Protein AF-A0A7S2AJ75-F1 (afdb_monomer)

Structure (mmCIF, N/CA/C/O backbone):
data_AF-A0A7S2AJ75-F1
#
_entry.id   AF-A0A7S2AJ75-F1
#
loop_
_atom_site.group_PDB
_atom_site.id
_atom_site.type_symbol
_atom_site.label_atom_id
_atom_site.label_alt_id
_atom_site.label_comp_id
_atom_site.label_asym_id
_atom_site.label_entity_id
_atom_site.label_seq_id
_atom_site.pdbx_PDB_ins_code
_atom_site.Cartn_x
_atom_site.Cartn_y
_atom_site.Cartn_z
_atom_site.occupancy
_atom_site.B_iso_or_equiv
_atom_site.auth_seq_id
_atom_site.auth_comp_id
_atom_site.auth_asym_id
_atom_site.auth_atom_id
_atom_site.pdbx_PDB_model_num
ATOM 1 N N . LEU A 1 1 ? 27.121 -13.398 -26.293 1.00 40.94 1 LEU A N 1
ATOM 2 C CA . LEU A 1 1 ? 26.708 -13.464 -24.875 1.00 40.94 1 LEU A CA 1
ATOM 3 C C . LEU A 1 1 ? 25.227 -13.805 -24.825 1.00 40.94 1 LEU A C 1
ATOM 5 O O . LEU A 1 1 ? 24.446 -13.136 -25.489 1.00 40.94 1 LEU A O 1
ATOM 9 N N . ARG A 1 2 ? 24.881 -14.905 -24.151 1.00 42.12 2 ARG A N 1
ATOM 10 C CA . ARG A 1 2 ? 23.538 -15.495 -24.105 1.00 42.12 2 ARG A CA 1
ATOM 11 C C . ARG A 1 2 ? 22.628 -14.723 -23.142 1.00 42.12 2 ARG A C 1
ATOM 13 O O . ARG A 1 2 ? 23.037 -14.392 -22.036 1.00 42.12 2 ARG A O 1
ATOM 20 N N . TYR A 1 3 ? 21.404 -14.477 -23.594 1.00 44.66 3 TYR A N 1
ATOM 21 C CA . TYR A 1 3 ? 20.285 -13.910 -22.850 1.00 44.66 3 TYR A CA 1
ATOM 22 C C . TYR A 1 3 ? 19.919 -14.819 -21.672 1.00 44.66 3 TYR A C 1
ATOM 24 O O . TYR A 1 3 ? 19.511 -15.959 -21.876 1.00 44.66 3 TYR A O 1
ATOM 32 N N . GLY A 1 4 ? 20.091 -14.328 -20.447 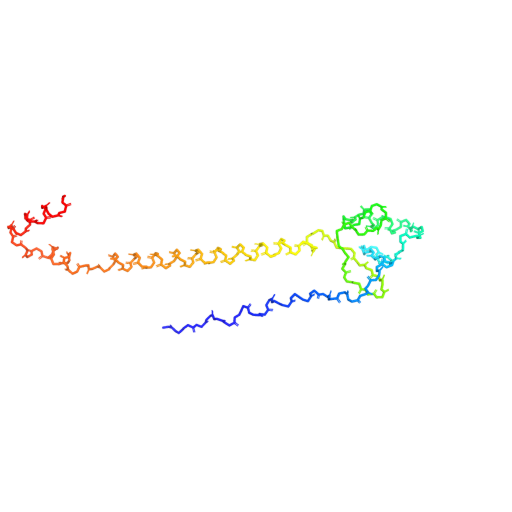1.00 47.88 4 GLY A N 1
ATOM 33 C CA . GLY A 1 4 ? 19.842 -15.097 -19.229 1.00 47.88 4 GLY A CA 1
ATOM 34 C C . GLY A 1 4 ? 19.273 -14.234 -18.115 1.00 47.88 4 GLY A C 1
ATOM 35 O O . GLY A 1 4 ? 19.870 -14.181 -17.055 1.00 47.88 4 GLY A O 1
ATOM 36 N N . LEU A 1 5 ? 18.166 -13.522 -18.355 1.00 50.09 5 LEU A N 1
ATOM 37 C CA . LEU A 1 5 ? 17.470 -12.726 -17.330 1.00 50.09 5 LEU A CA 1
ATOM 38 C C . LEU A 1 5 ? 15.960 -12.597 -17.632 1.00 50.09 5 LEU A C 1
ATOM 40 O O . LEU A 1 5 ? 15.444 -11.494 -17.748 1.00 50.09 5 LEU A O 1
ATOM 44 N N . VAL A 1 6 ? 15.234 -13.710 -17.804 1.00 54.03 6 VAL A N 1
ATOM 45 C CA . VAL A 1 6 ? 13.757 -13.672 -17.995 1.00 54.03 6 VAL A CA 1
ATOM 46 C C . VAL A 1 6 ? 12.996 -14.456 -16.907 1.00 54.03 6 VAL A C 1
ATOM 48 O O . VAL A 1 6 ? 11.775 -14.510 -16.899 1.00 54.03 6 VAL A O 1
ATOM 51 N N . GLY A 1 7 ? 13.689 -15.036 -15.924 1.00 47.62 7 GLY A N 1
ATOM 52 C CA . GLY A 1 7 ? 13.103 -16.047 -15.033 1.00 47.62 7 GLY A CA 1
ATOM 53 C C . GLY A 1 7 ? 12.733 -15.623 -13.608 1.00 47.62 7 GLY A C 1
ATOM 54 O O . GLY A 1 7 ? 12.621 -16.511 -12.775 1.00 47.62 7 GLY A O 1
ATOM 55 N N . CYS A 1 8 ? 12.600 -14.332 -13.275 1.00 51.03 8 CYS A N 1
ATOM 56 C CA . CYS A 1 8 ? 12.459 -13.915 -11.864 1.00 51.03 8 CYS A CA 1
ATOM 57 C C . CYS A 1 8 ? 11.373 -12.854 -11.594 1.00 51.03 8 CYS A C 1
ATOM 59 O O . CYS A 1 8 ? 11.532 -12.026 -10.707 1.00 51.03 8 CYS A O 1
ATOM 61 N N . TRP A 1 9 ? 10.285 -12.835 -12.371 1.00 54.19 9 TRP A N 1
ATOM 62 C CA . TRP A 1 9 ? 9.197 -11.851 -12.189 1.00 54.19 9 TRP A CA 1
ATOM 63 C C . TRP A 1 9 ? 7.836 -12.454 -11.810 1.00 54.19 9 TRP A C 1
ATOM 65 O O . TRP A 1 9 ? 6.927 -11.719 -11.443 1.00 54.19 9 TRP A O 1
ATOM 75 N N . LEU A 1 10 ? 7.682 -13.781 -11.830 1.00 53.16 10 LEU A N 1
ATOM 76 C CA . LEU A 1 10 ? 6.380 -14.432 -11.606 1.00 53.16 10 LEU A CA 1
ATOM 77 C C . LEU A 1 10 ? 6.100 -14.847 -10.152 1.00 53.16 10 LEU A C 1
ATOM 79 O O . LEU A 1 10 ? 4.999 -15.301 -9.859 1.00 53.16 10 LEU A O 1
ATOM 83 N N . SER A 1 11 ? 7.040 -14.649 -9.224 1.00 51.91 11 SER A N 1
ATOM 84 C CA . SER A 1 11 ? 6.883 -15.103 -7.830 1.00 51.91 11 SER A CA 1
ATOM 85 C C . SER A 1 11 ? 6.338 -14.042 -6.860 1.00 51.91 11 SER A C 1
ATOM 87 O O . SER A 1 11 ? 6.095 -14.366 -5.704 1.00 51.91 11 SER A O 1
ATOM 89 N N . LEU A 1 12 ? 6.120 -12.793 -7.294 1.00 53.72 12 LEU A N 1
ATOM 90 C CA . LEU A 1 12 ? 5.649 -11.696 -6.422 1.00 53.72 12 LEU A CA 1
ATOM 91 C C . LEU A 1 12 ? 4.130 -11.445 -6.469 1.00 53.72 12 LEU A C 1
ATOM 93 O O . LEU A 1 12 ? 3.637 -10.542 -5.803 1.00 53.72 12 LEU A O 1
ATOM 97 N N . LEU A 1 13 ? 3.369 -12.251 -7.214 1.00 49.81 13 LEU A N 1
ATOM 98 C CA . LEU A 1 13 ? 1.925 -12.062 -7.421 1.00 49.81 13 LEU A CA 1
ATOM 99 C C . LEU A 1 13 ? 1.043 -13.020 -6.602 1.00 49.81 13 LEU A C 1
ATOM 101 O O . LEU A 1 13 ? -0.094 -13.292 -6.972 1.00 49.81 13 LEU A O 1
ATOM 105 N N . GLN A 1 14 ? 1.523 -13.510 -5.456 1.00 47.16 14 GLN A N 1
ATOM 106 C CA . GLN A 1 14 ? 0.646 -14.131 -4.455 1.00 47.16 14 GLN A CA 1
ATOM 107 C C . GLN A 1 14 ? 0.051 -13.058 -3.533 1.00 47.16 14 GLN A C 1
ATOM 109 O O . GLN A 1 14 ? 0.272 -13.058 -2.325 1.00 47.16 14 GLN A O 1
ATOM 114 N N . ILE A 1 15 ? -0.739 -12.146 -4.105 1.00 49.72 15 ILE A N 1
ATOM 115 C CA . ILE A 1 15 ? -1.687 -11.345 -3.325 1.00 49.72 15 ILE A CA 1
ATOM 116 C C . ILE A 1 15 ? -2.857 -12.282 -3.021 1.00 49.72 15 ILE A C 1
ATOM 118 O O . ILE A 1 15 ? -3.847 -12.330 -3.748 1.00 49.72 15 ILE A O 1
ATOM 122 N N . ARG A 1 16 ? -2.727 -13.098 -1.970 1.00 44.66 16 ARG A N 1
ATOM 123 C CA . ARG A 1 16 ? -3.894 -13.736 -1.359 1.00 44.66 16 ARG A CA 1
ATOM 124 C C . ARG A 1 16 ? -4.685 -12.637 -0.656 1.00 44.66 16 ARG A C 1
ATOM 126 O O . ARG A 1 16 ? -4.530 -12.425 0.540 1.00 44.66 16 ARG A O 1
ATOM 133 N N . GLY A 1 17 ? -5.532 -11.944 -1.412 1.00 44.78 17 GLY A N 1
ATOM 134 C CA . GLY A 1 17 ? -6.741 -11.380 -0.834 1.00 44.78 17 GLY A CA 1
ATOM 135 C C . GLY A 1 17 ? -7.520 -12.560 -0.276 1.00 44.78 17 GLY A C 1
ATOM 136 O O . GLY A 1 17 ? -7.965 -13.417 -1.039 1.00 44.78 17 GLY A O 1
ATOM 137 N N . ALA A 1 18 ? -7.571 -12.681 1.049 1.00 43.22 18 ALA A N 1
ATOM 138 C CA . ALA A 1 18 ? -8.447 -13.641 1.689 1.00 43.22 18 ALA A CA 1
ATOM 139 C C . ALA A 1 18 ? -9.868 -13.310 1.223 1.00 43.22 18 ALA A C 1
ATOM 141 O O . ALA A 1 18 ? -10.405 -12.258 1.563 1.00 43.22 18 ALA A O 1
ATOM 142 N N . ALA A 1 19 ? -10.425 -14.171 0.372 1.00 42.66 19 ALA A N 1
ATOM 143 C CA . ALA A 1 19 ? -11.826 -14.123 0.009 1.00 42.66 19 ALA A CA 1
ATOM 144 C C . ALA A 1 19 ? -12.620 -14.307 1.307 1.00 42.66 19 ALA A C 1
ATOM 146 O O . ALA A 1 19 ? -12.637 -15.392 1.887 1.00 42.66 19 ALA A O 1
ATOM 147 N N . SER A 1 20 ? -13.184 -13.212 1.812 1.00 46.47 20 SER A N 1
ATOM 148 C CA . SER A 1 20 ? -14.074 -13.188 2.964 1.00 46.47 20 SER A CA 1
ATOM 149 C C . SER A 1 20 ? -15.436 -13.737 2.541 1.00 46.47 20 SER A C 1
ATOM 151 O O . SER A 1 20 ? -16.367 -12.979 2.271 1.00 46.47 20 SER A O 1
ATOM 153 N N . GLU A 1 21 ? -15.559 -15.053 2.432 1.00 50.09 21 GLU A N 1
ATOM 154 C CA . GLU A 1 21 ? -16.881 -15.673 2.432 1.00 50.09 21 GLU A CA 1
ATOM 155 C C . GLU A 1 21 ? -17.393 -15.647 3.886 1.00 50.09 21 GLU A C 1
ATOM 157 O O . GLU A 1 21 ? -16.911 -16.376 4.749 1.00 50.09 21 GLU A O 1
ATOM 162 N N . ASP A 1 22 ? -18.302 -14.701 4.151 1.00 59.84 22 ASP A N 1
ATOM 163 C CA . ASP A 1 22 ? -19.114 -14.521 5.366 1.00 59.84 22 ASP A CA 1
ATOM 164 C C . ASP A 1 22 ? -18.392 -14.295 6.705 1.00 59.84 22 ASP A C 1
ATOM 166 O O . ASP A 1 22 ? -18.652 -14.968 7.703 1.00 59.84 22 ASP A O 1
ATOM 170 N N . CYS A 1 23 ? -17.560 -13.254 6.791 1.00 71.81 23 CYS A N 1
ATOM 171 C CA . CYS A 1 23 ? -17.173 -12.716 8.096 1.00 71.81 23 CYS A CA 1
ATOM 172 C C . CYS A 1 23 ? -18.063 -11.542 8.509 1.00 71.81 23 CYS A C 1
ATOM 174 O O . CYS A 1 23 ? -18.062 -10.500 7.865 1.00 71.81 23 CYS A O 1
ATOM 176 N N . GLN A 1 24 ? -18.810 -11.700 9.607 1.00 81.69 24 GLN A N 1
ATOM 177 C CA . GLN A 1 24 ? -19.774 -10.696 10.082 1.00 81.69 24 GLN A CA 1
ATOM 178 C C . GLN A 1 24 ? -19.166 -9.632 11.019 1.00 81.69 24 GLN A C 1
ATOM 180 O O . GLN A 1 24 ? -19.925 -8.876 11.620 1.00 81.69 24 GLN A O 1
ATOM 185 N N . CYS A 1 25 ? -17.833 -9.607 11.186 1.00 84.56 25 CYS A N 1
ATOM 186 C CA . CYS A 1 25 ? -17.069 -8.679 12.042 1.00 84.56 25 CYS A CA 1
ATOM 187 C C . CYS A 1 25 ? -17.804 -8.238 13.319 1.00 84.56 25 CYS A C 1
ATOM 189 O O . CYS A 1 25 ? -17.962 -7.056 13.616 1.00 84.56 25 CYS A O 1
ATOM 191 N N . LEU A 1 26 ? -18.290 -9.222 14.082 1.00 89.44 26 LEU A N 1
ATOM 192 C CA . LEU A 1 26 ? -19.076 -8.973 15.290 1.00 89.44 26 LEU A CA 1
ATOM 193 C C . LEU A 1 26 ? -18.203 -8.421 16.421 1.00 89.44 26 LEU A C 1
ATOM 195 O O . LEU A 1 26 ? -18.683 -7.656 17.258 1.00 89.44 26 LEU A O 1
ATOM 199 N N . SER A 1 27 ? -16.928 -8.800 16.444 1.00 91.44 27 SER A N 1
ATOM 200 C CA . SER A 1 27 ? -15.954 -8.356 17.434 1.00 91.44 27 SER A CA 1
ATOM 201 C C . SER A 1 27 ? -14.718 -7.775 16.757 1.00 91.44 27 SER A C 1
ATOM 203 O O . SER A 1 27 ? -14.333 -8.189 15.667 1.00 91.44 27 SER A O 1
ATOM 205 N N . PHE A 1 28 ? -14.069 -6.839 17.438 1.00 92.56 28 PHE A N 1
ATOM 206 C CA . PHE A 1 28 ? -12.865 -6.160 16.977 1.00 92.56 28 PHE A CA 1
ATOM 207 C C . PHE A 1 28 ? -11.710 -6.467 17.922 1.00 92.56 28 PHE A C 1
ATOM 209 O O . PHE A 1 28 ? -11.906 -6.611 19.132 1.00 92.56 28 PHE A O 1
ATOM 216 N N . ARG A 1 29 ? -10.507 -6.591 17.366 1.00 93.00 29 ARG A N 1
ATOM 217 C CA . ARG A 1 29 ? -9.281 -6.916 18.100 1.00 93.00 29 ARG A CA 1
ATOM 218 C C . ARG A 1 29 ? -8.289 -5.772 17.992 1.00 93.00 29 ARG A C 1
ATOM 220 O O . ARG A 1 29 ? -7.741 -5.560 16.921 1.00 93.00 29 ARG A O 1
ATOM 227 N N . CYS A 1 30 ? -7.996 -5.108 19.107 1.00 92.19 30 CYS A N 1
ATOM 228 C CA . CYS A 1 30 ? -6.922 -4.120 19.190 1.00 92.19 30 CYS A CA 1
ATOM 229 C C . CYS A 1 30 ? -5.681 -4.745 19.839 1.00 92.19 30 CYS A C 1
ATOM 231 O O . CYS A 1 30 ? -5.752 -5.264 20.956 1.00 92.19 30 CYS A O 1
ATOM 233 N N . ARG A 1 31 ? -4.540 -4.697 19.143 1.00 92.25 31 ARG A N 1
ATOM 234 C CA . ARG A 1 31 ? -3.236 -5.116 19.674 1.00 92.25 31 ARG A CA 1
ATOM 235 C C . ARG A 1 31 ? -2.419 -3.906 20.098 1.00 92.25 31 ARG A C 1
ATOM 237 O O . ARG A 1 31 ? -2.202 -2.986 19.314 1.00 92.25 31 ARG A O 1
ATOM 244 N N . SER A 1 32 ? -1.941 -3.952 21.333 1.00 91.50 32 SER A N 1
ATOM 245 C CA . SER A 1 32 ? -0.994 -3.004 21.907 1.00 91.50 32 SER A CA 1
ATOM 246 C C . SER A 1 32 ? 0.211 -3.763 22.466 1.00 91.50 32 SER A C 1
ATOM 248 O O . SER A 1 32 ? 0.206 -4.988 22.573 1.00 91.50 32 SER A O 1
ATOM 250 N N . TRP A 1 33 ? 1.242 -3.028 22.869 1.00 91.25 33 TRP A N 1
ATOM 251 C CA . TRP A 1 33 ? 2.368 -3.572 23.628 1.00 91.25 33 TRP A CA 1
ATOM 252 C C . TRP A 1 33 ? 1.935 -4.139 24.993 1.00 91.25 33 TRP A C 1
ATOM 254 O O . TRP A 1 33 ? 2.587 -5.037 25.514 1.00 91.25 33 TRP A O 1
ATOM 264 N N . GLU A 1 34 ? 0.821 -3.649 25.546 1.00 89.44 34 GLU A N 1
ATOM 265 C CA . GLU A 1 34 ? 0.234 -4.125 26.809 1.00 89.44 34 GLU A CA 1
ATOM 266 C C . GLU A 1 34 ? -0.517 -5.458 26.668 1.00 89.44 34 GLU A C 1
ATOM 268 O O . GLU A 1 34 ? -0.749 -6.139 27.666 1.00 89.44 34 GLU A O 1
ATOM 273 N N . GLY A 1 35 ? -0.908 -5.840 25.448 1.00 91.81 35 GLY A N 1
ATOM 274 C CA . GLY A 1 35 ? -1.668 -7.059 25.205 1.00 91.81 35 GLY A CA 1
ATOM 275 C C . GLY A 1 35 ? -2.641 -6.969 24.033 1.00 91.81 35 GLY A C 1
ATOM 276 O O . GLY A 1 35 ? -2.660 -6.010 23.258 1.00 91.81 35 GLY A O 1
ATOM 277 N N . GLU A 1 36 ? -3.457 -8.013 23.909 1.00 92.50 36 GLU A N 1
ATOM 278 C CA . GLU A 1 36 ? -4.497 -8.136 22.894 1.00 92.50 36 GLU A CA 1
ATOM 279 C C . GLU A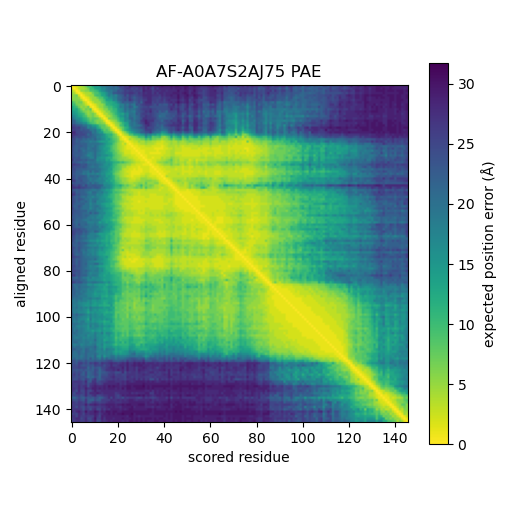 1 36 ? -5.878 -8.003 23.542 1.00 92.50 36 GLU A C 1
ATOM 281 O O . GLU A 1 36 ? -6.215 -8.739 24.471 1.00 92.50 36 GLU A O 1
ATOM 286 N N . PHE A 1 37 ? -6.683 -7.070 23.036 1.00 92.62 37 PHE A N 1
ATOM 287 C CA . PHE A 1 37 ? -8.007 -6.768 23.566 1.00 92.62 37 PHE A CA 1
ATOM 288 C C . PHE A 1 37 ? -9.063 -7.040 22.499 1.00 92.62 37 PHE A C 1
ATOM 290 O O . PHE A 1 37 ? -9.094 -6.370 21.467 1.00 92.62 37 PHE A O 1
ATOM 297 N N . VAL A 1 38 ? -9.939 -8.012 22.758 1.00 93.56 38 VAL A N 1
ATOM 298 C CA . VAL A 1 38 ? -11.091 -8.317 21.900 1.00 93.56 38 VAL A CA 1
ATOM 299 C C . VAL A 1 38 ? -12.345 -7.742 22.539 1.00 93.56 38 VAL A C 1
ATOM 301 O O . VAL A 1 38 ? -12.624 -8.002 23.709 1.00 93.56 38 VAL A O 1
ATOM 304 N N . TYR A 1 39 ? -13.095 -6.948 21.783 1.00 92.00 39 TYR A N 1
ATOM 305 C CA . TYR A 1 39 ? -14.297 -6.282 22.272 1.00 92.00 39 TYR A CA 1
ATOM 306 C C . TYR A 1 39 ? -15.390 -6.230 21.203 1.00 92.00 39 TYR A C 1
ATOM 308 O O . TYR A 1 39 ? -15.158 -6.443 20.015 1.00 92.00 39 TYR A O 1
ATOM 316 N N . THR A 1 40 ? -16.609 -5.934 21.643 1.00 91.88 40 THR A N 1
ATOM 317 C CA . THR A 1 40 ? -17.788 -5.768 20.783 1.00 91.88 40 THR A CA 1
ATOM 318 C C . THR A 1 40 ? -18.226 -4.307 20.846 1.00 91.88 40 THR A C 1
ATOM 320 O O . THR A 1 40 ? -18.241 -3.737 21.934 1.00 91.88 40 THR A O 1
ATOM 323 N N . THR A 1 41 ? -18.675 -3.701 19.745 1.00 85.69 41 THR A N 1
ATOM 324 C CA . THR A 1 41 ? -19.157 -2.296 19.730 1.00 85.69 41 THR A CA 1
ATOM 325 C C . THR A 1 41 ? -20.384 -2.047 20.611 1.00 85.69 41 THR A C 1
ATOM 327 O O . THR A 1 41 ? -20.664 -0.914 20.991 1.00 85.69 41 THR A O 1
ATOM 330 N N . ARG A 1 42 ? -21.128 -3.106 20.957 1.00 85.94 42 ARG A N 1
ATOM 331 C CA . ARG A 1 42 ? -22.290 -3.045 21.861 1.00 85.94 42 ARG A CA 1
ATOM 332 C C . ARG A 1 42 ? -21.923 -3.123 23.344 1.00 85.94 42 ARG A C 1
ATOM 334 O O . ARG A 1 42 ? -22.770 -2.841 24.185 1.00 85.94 42 ARG A O 1
ATOM 341 N N . GLN A 1 43 ? -20.712 -3.566 23.669 1.00 84.06 43 GLN A N 1
ATOM 342 C CA . GLN A 1 43 ? -20.265 -3.743 25.047 1.00 84.06 43 GLN A CA 1
ATOM 343 C C . GLN A 1 43 ? -19.504 -2.505 25.515 1.00 84.06 43 GLN A C 1
ATOM 345 O O . GLN A 1 43 ? -18.847 -1.822 24.732 1.00 84.06 43 GLN A O 1
ATOM 350 N N . MET A 1 44 ? -19.592 -2.213 26.812 1.00 76.44 44 MET A N 1
ATOM 351 C CA . MET A 1 44 ? -18.833 -1.120 27.407 1.00 76.44 44 MET A CA 1
ATOM 352 C C . MET A 1 44 ? -17.341 -1.475 27.364 1.00 76.44 44 MET A C 1
ATOM 354 O O . MET A 1 44 ? -16.933 -2.503 27.906 1.00 76.44 44 MET A O 1
ATOM 358 N N . LEU A 1 45 ? -16.537 -0.655 26.683 1.00 86.00 45 LEU A N 1
ATOM 359 C CA . LEU A 1 45 ? -15.111 -0.923 26.517 1.00 86.00 45 LEU A CA 1
ATOM 360 C C . LEU A 1 45 ? -14.363 -0.750 27.842 1.00 86.00 45 LEU A C 1
ATOM 362 O O . LEU A 1 45 ? -14.590 0.225 28.562 1.00 86.00 45 LEU A O 1
ATOM 366 N N . SER A 1 46 ? -13.432 -1.662 28.129 1.00 89.81 46 SER A N 1
ATOM 367 C CA . SER A 1 46 ? -12.496 -1.502 29.242 1.00 89.81 46 SER A CA 1
ATOM 368 C C . SER A 1 46 ? -11.594 -0.285 29.015 1.00 89.81 46 SER A C 1
ATOM 370 O O . SER A 1 46 ? -11.324 0.106 27.877 1.00 89.81 46 SER A O 1
ATOM 372 N N . THR A 1 47 ? -11.090 0.313 30.094 1.00 91.00 47 THR A N 1
ATOM 373 C CA . THR A 1 47 ? -10.201 1.486 30.014 1.00 91.00 47 THR A CA 1
ATOM 374 C C . THR A 1 47 ? -8.930 1.200 29.209 1.00 91.00 47 THR A C 1
ATOM 376 O O . THR A 1 47 ? -8.469 2.059 28.463 1.00 91.00 47 THR A O 1
ATOM 379 N N . GLN A 1 48 ? -8.411 -0.027 29.289 1.00 91.12 48 GLN A N 1
ATOM 380 C CA . GLN A 1 48 ? -7.258 -0.480 28.504 1.00 91.12 48 GLN A CA 1
ATOM 381 C C . GLN A 1 48 ? -7.587 -0.606 27.010 1.00 91.12 48 GLN A C 1
ATOM 383 O O . GLN A 1 48 ? -6.819 -0.148 26.166 1.00 91.12 48 GLN A O 1
ATOM 388 N N . ALA A 1 49 ? -8.760 -1.148 26.661 1.00 89.94 49 ALA A N 1
ATOM 389 C CA . ALA A 1 49 ? -9.194 -1.224 25.266 1.00 89.94 49 ALA A CA 1
ATOM 390 C C . ALA A 1 49 ? -9.415 0.176 24.669 1.00 89.94 49 ALA A C 1
ATOM 392 O O . ALA A 1 49 ? -8.999 0.435 23.542 1.00 89.94 49 ALA A O 1
ATOM 393 N N . GLN A 1 50 ? -9.992 1.103 25.443 1.00 92.38 50 GLN A N 1
ATOM 394 C CA . GLN A 1 50 ? -10.130 2.505 25.033 1.00 92.38 50 GLN A CA 1
ATOM 395 C C . GLN A 1 50 ? -8.767 3.160 24.793 1.00 92.38 50 GLN A C 1
ATOM 397 O O . GLN A 1 50 ? -8.590 3.827 23.778 1.00 92.38 50 GLN A O 1
ATOM 402 N N . ALA A 1 51 ? -7.789 2.938 25.677 1.00 92.81 51 ALA A N 1
ATOM 403 C CA . ALA A 1 51 ? -6.433 3.447 25.488 1.00 92.81 51 ALA A CA 1
ATOM 404 C C . ALA A 1 51 ? -5.778 2.879 24.215 1.00 92.81 51 ALA A C 1
ATOM 406 O O . ALA A 1 51 ? -5.168 3.632 23.457 1.00 92.81 51 ALA A O 1
ATOM 407 N N . CYS A 1 52 ? -5.966 1.584 23.936 1.00 92.44 52 CYS A N 1
ATOM 408 C CA . CYS A 1 52 ? -5.479 0.943 22.710 1.00 92.44 52 CYS A CA 1
ATOM 409 C C . CYS A 1 52 ? -6.072 1.596 21.451 1.00 92.44 52 CYS A C 1
ATOM 411 O O . CYS A 1 52 ? -5.334 1.971 20.542 1.00 92.44 52 CYS A O 1
ATOM 413 N N . ILE A 1 53 ? -7.393 1.793 21.430 1.00 92.56 53 ILE A N 1
ATOM 414 C CA . ILE A 1 53 ? -8.123 2.423 20.319 1.00 92.56 53 ILE A CA 1
ATOM 415 C C . ILE A 1 53 ? -7.669 3.866 20.111 1.00 92.56 53 ILE A C 1
ATOM 417 O O . ILE A 1 53 ? -7.382 4.266 18.990 1.00 92.56 53 ILE A O 1
ATOM 421 N N . MET A 1 54 ? -7.560 4.646 21.186 1.00 91.69 54 MET A N 1
ATOM 422 C CA . MET A 1 54 ? -7.165 6.055 21.106 1.00 91.69 54 MET A CA 1
ATOM 423 C C . MET A 1 54 ? -5.7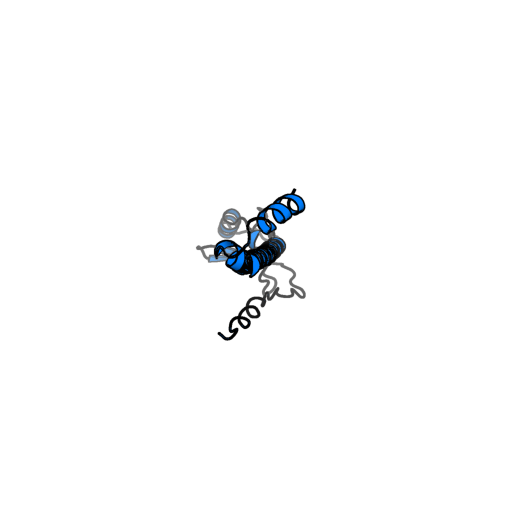15 6.238 20.646 1.00 91.69 54 MET A C 1
ATOM 425 O O . MET A 1 54 ? -5.386 7.267 20.058 1.00 91.69 54 MET A O 1
ATOM 429 N N . ASN A 1 55 ? -4.852 5.252 20.897 1.00 94.00 55 ASN A N 1
ATOM 430 C CA . ASN A 1 55 ? -3.460 5.276 20.458 1.00 94.00 55 ASN A CA 1
ATOM 431 C C . ASN A 1 55 ? -3.272 4.800 19.005 1.00 94.00 55 ASN A C 1
ATOM 433 O O . ASN A 1 55 ? -2.183 4.947 18.452 1.00 94.00 55 ASN A O 1
ATOM 437 N N . ASN A 1 56 ? -4.298 4.219 18.376 1.00 90.50 56 ASN A N 1
ATOM 438 C CA . ASN A 1 56 ? -4.179 3.604 17.059 1.00 90.50 56 ASN A CA 1
ATOM 439 C C . ASN A 1 56 ? -5.126 4.255 16.038 1.00 90.50 56 ASN A C 1
ATOM 441 O O . ASN A 1 56 ? -6.340 4.295 16.209 1.00 90.50 56 ASN A O 1
ATOM 445 N N . THR A 1 57 ? -4.573 4.755 14.933 1.00 91.19 57 THR A N 1
ATOM 446 C CA . THR A 1 57 ? -5.320 5.538 13.932 1.00 91.19 57 THR A CA 1
ATOM 447 C C . THR A 1 57 ? -6.237 4.699 13.038 1.00 91.19 57 THR A C 1
ATOM 449 O O . THR A 1 57 ? -7.062 5.270 12.317 1.00 91.19 57 THR A O 1
ATOM 452 N N . ALA A 1 58 ? -6.120 3.368 13.095 1.00 90.88 58 ALA A N 1
ATOM 453 C CA . ALA A 1 58 ? -6.978 2.423 12.379 1.00 90.88 58 ALA A CA 1
ATOM 454 C C . ALA A 1 58 ? -8.428 2.386 12.898 1.00 90.88 58 ALA A C 1
ATOM 456 O O . ALA A 1 58 ? -9.324 1.955 12.170 1.00 90.88 58 ALA A O 1
ATOM 457 N N . TYR A 1 59 ? -8.676 2.838 14.131 1.00 91.38 59 TYR A N 1
ATOM 458 C CA . TYR A 1 59 ? -9.978 2.748 14.796 1.00 91.38 59 TYR A CA 1
ATOM 459 C C . TYR A 1 59 ? -10.658 4.118 14.883 1.00 91.38 59 TYR A C 1
ATOM 461 O O . TYR A 1 59 ? -9.997 5.160 14.924 1.00 91.38 59 TYR A O 1
ATOM 469 N N . THR A 1 60 ? -11.990 4.146 14.931 1.00 90.69 60 THR A N 1
ATOM 470 C CA . THR A 1 60 ? -12.717 5.366 15.311 1.00 90.69 60 THR A CA 1
ATOM 471 C C . THR A 1 60 ? -12.863 5.467 16.835 1.00 90.69 60 THR A C 1
ATOM 473 O O . THR A 1 60 ? -12.647 4.502 17.566 1.00 90.69 60 THR A O 1
ATOM 476 N N . ALA A 1 61 ? -13.313 6.623 17.334 1.00 87.44 61 ALA A N 1
ATOM 477 C CA . ALA A 1 61 ? -13.628 6.810 18.752 1.00 87.44 61 ALA A CA 1
ATOM 478 C C . ALA A 1 61 ? -14.730 5.864 19.284 1.00 87.44 61 ALA A C 1
ATOM 480 O O . ALA A 1 61 ? -14.858 5.702 20.495 1.00 87.44 61 ALA A O 1
ATOM 481 N N . ARG A 1 62 ? -15.532 5.239 18.406 1.00 86.31 62 ARG A N 1
ATOM 482 C CA . ARG A 1 62 ? -16.527 4.216 18.779 1.00 86.31 62 ARG A CA 1
ATOM 483 C C . ARG A 1 62 ? -15.950 2.795 18.816 1.00 86.31 62 ARG A C 1
ATOM 485 O O . ARG A 1 62 ? -16.632 1.888 19.286 1.00 86.31 62 ARG A O 1
ATOM 492 N N . GLY A 1 63 ? -14.715 2.605 18.350 1.00 86.12 63 GLY A N 1
ATOM 493 C CA . GLY A 1 63 ? -14.024 1.316 18.325 1.00 86.12 63 GLY A CA 1
ATOM 494 C C . GLY A 1 63 ? -14.295 0.446 17.093 1.00 86.12 63 GLY A C 1
ATOM 495 O O . GLY A 1 63 ? -13.807 -0.679 17.060 1.00 86.12 63 GLY A O 1
ATOM 496 N N . ASP A 1 64 ? -15.039 0.936 16.101 1.00 89.06 64 ASP A N 1
ATOM 497 C CA . ASP A 1 64 ? -15.160 0.350 14.759 1.00 89.06 64 ASP A CA 1
ATOM 498 C C . ASP A 1 64 ? -13.947 0.697 13.873 1.00 89.06 64 ASP A C 1
ATOM 500 O O . ASP A 1 64 ? -13.183 1.626 14.165 1.00 89.06 64 ASP A O 1
ATOM 504 N N . CYS A 1 65 ? -13.752 -0.063 12.791 1.00 89.44 65 CYS A N 1
ATOM 505 C CA . CYS A 1 65 ? -12.659 0.176 11.851 1.00 89.44 65 CYS A CA 1
ATOM 506 C C . CYS A 1 65 ? -12.906 1.445 11.031 1.00 89.44 65 CYS A C 1
ATOM 508 O O . CYS A 1 65 ? -13.970 1.639 10.450 1.00 89.44 65 CYS A O 1
ATOM 510 N N . ARG A 1 66 ? -11.889 2.308 10.939 1.00 89.31 66 ARG A N 1
ATOM 511 C CA . ARG A 1 66 ? -11.967 3.559 10.175 1.00 89.31 66 ARG A CA 1
ATOM 512 C C . ARG A 1 66 ? -11.816 3.358 8.664 1.00 89.31 66 ARG A C 1
ATOM 514 O O . ARG A 1 66 ? -12.367 4.149 7.902 1.00 89.31 66 ARG A O 1
ATOM 521 N N . TYR A 1 67 ? -11.030 2.365 8.246 1.00 87.31 67 TYR A N 1
ATOM 522 C CA . TYR A 1 67 ? -10.668 2.144 6.841 1.00 87.31 67 TYR A CA 1
ATOM 523 C C . TYR A 1 67 ? -11.167 0.799 6.319 1.00 87.31 67 TYR A C 1
ATOM 525 O O . TY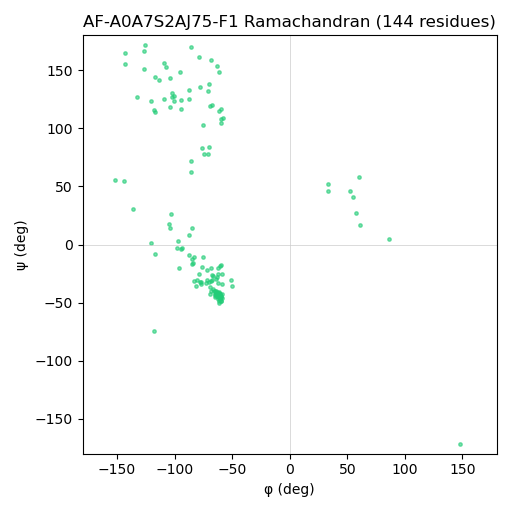R A 1 67 ? -12.127 0.766 5.556 1.00 87.31 67 TYR A O 1
ATOM 533 N N . CYS A 1 68 ? -10.524 -0.301 6.714 1.00 85.75 68 CYS A N 1
ATOM 534 C CA . CYS A 1 68 ? -10.934 -1.642 6.326 1.00 85.75 68 CYS A CA 1
ATOM 535 C C . CYS A 1 68 ? -10.742 -2.645 7.463 1.00 85.75 68 CYS A C 1
ATOM 537 O O . CYS A 1 68 ? -9.922 -2.456 8.366 1.00 85.75 68 CYS A O 1
ATOM 539 N N . GLU A 1 69 ? -11.529 -3.710 7.382 1.00 88.25 69 GLU A N 1
ATOM 540 C CA . GLU A 1 69 ? -11.465 -4.885 8.239 1.00 88.25 69 GLU A CA 1
ATOM 541 C C . GLU A 1 69 ? -10.604 -5.936 7.537 1.00 88.25 69 GLU A C 1
ATOM 543 O O . GLU A 1 69 ? -10.875 -6.311 6.394 1.00 88.25 69 GLU A O 1
ATOM 548 N N . THR A 1 70 ? -9.556 -6.409 8.204 1.00 83.31 70 THR A N 1
ATOM 549 C CA . THR A 1 70 ? -8.674 -7.456 7.686 1.00 83.31 70 THR A CA 1
ATOM 550 C C . THR A 1 70 ? -8.550 -8.598 8.691 1.00 83.31 70 THR A C 1
ATOM 552 O O . THR A 1 70 ? -8.998 -8.519 9.838 1.00 83.31 70 THR A O 1
ATOM 555 N N . ASN A 1 71 ? -7.997 -9.722 8.221 1.00 83.12 71 ASN A N 1
ATOM 556 C CA . ASN A 1 71 ? -7.669 -10.885 9.048 1.00 83.12 71 ASN A CA 1
ATOM 557 C C . ASN A 1 71 ? -8.835 -11.392 9.918 1.00 83.12 71 ASN A C 1
ATOM 559 O O . ASN A 1 71 ? -8.677 -11.656 11.112 1.00 83.12 71 ASN A O 1
ATOM 563 N N . CYS A 1 72 ? -10.023 -11.519 9.323 1.00 86.31 72 CYS A N 1
ATOM 564 C CA . CYS A 1 72 ? -11.170 -11.995 10.074 1.00 86.31 72 CYS A CA 1
ATOM 565 C C . CYS A 1 72 ? -11.023 -13.479 10.433 1.00 86.31 72 CYS A C 1
ATOM 567 O O . CYS A 1 72 ? -10.959 -14.345 9.559 1.00 86.31 72 CYS A O 1
ATOM 569 N N . GLN A 1 73 ? -11.002 -13.773 11.732 1.00 86.75 73 GLN A N 1
ATOM 570 C CA . GLN A 1 73 ? -10.995 -15.134 12.262 1.00 86.75 73 GLN A CA 1
ATOM 571 C C . GLN A 1 73 ? -12.037 -15.253 13.369 1.00 86.75 73 GLN A C 1
ATOM 573 O O . GLN A 1 73 ? -12.023 -14.477 14.323 1.00 86.75 73 GLN A O 1
ATOM 578 N N . ASN A 1 74 ? -12.934 -16.238 13.271 1.00 88.62 74 ASN A N 1
ATOM 579 C CA . ASN A 1 74 ? -13.998 -16.478 14.257 1.00 88.62 74 ASN A CA 1
ATOM 580 C C . ASN A 1 74 ? -14.885 -15.241 14.526 1.00 88.62 74 ASN A C 1
ATOM 582 O O . ASN A 1 74 ? -15.221 -14.965 15.674 1.00 88.62 74 ASN A O 1
ATOM 586 N N . ASN A 1 75 ? -15.244 -14.480 13.481 1.00 88.62 75 ASN A N 1
ATOM 587 C CA . ASN A 1 75 ? -15.980 -13.205 13.576 1.00 88.62 75 ASN A CA 1
ATOM 588 C C . ASN A 1 75 ? -15.265 -12.096 14.369 1.00 88.62 75 ASN A C 1
ATOM 590 O O . ASN A 1 75 ? -15.901 -11.117 14.766 1.00 88.62 75 ASN A O 1
ATOM 594 N N . VAL A 1 76 ? -13.955 -12.240 14.588 1.00 90.19 76 VAL A N 1
ATOM 595 C CA . VAL A 1 76 ? -13.096 -11.209 15.163 1.00 90.19 76 VAL A CA 1
ATOM 596 C C . VAL A 1 76 ? -12.275 -10.582 14.045 1.00 90.19 76 VAL A C 1
ATOM 598 O O . VAL A 1 76 ? -11.484 -11.280 13.409 1.00 90.19 76 VAL A O 1
ATOM 601 N N . CYS A 1 77 ? -12.449 -9.282 13.831 1.00 90.56 77 CYS A N 1
ATOM 602 C CA . CYS A 1 77 ? -11.753 -8.521 12.798 1.00 90.56 77 CYS A CA 1
ATOM 603 C C . CYS A 1 77 ? -10.645 -7.655 13.395 1.00 90.56 77 CYS A C 1
ATOM 605 O O . CYS A 1 77 ? -10.766 -7.127 14.505 1.00 90.56 77 CYS A O 1
ATOM 607 N N . GLU A 1 78 ? -9.548 -7.539 12.655 1.00 90.12 78 GLU A N 1
ATOM 608 C CA . GLU A 1 78 ? -8.436 -6.645 12.961 1.00 90.12 78 GLU A CA 1
ATOM 609 C C . GLU A 1 78 ? -8.570 -5.427 12.038 1.00 90.12 78 GLU A C 1
ATOM 611 O O . GLU A 1 78 ? -8.823 -5.569 10.841 1.00 90.12 78 GLU A O 1
ATOM 616 N N . CYS A 1 79 ? -8.492 -4.219 12.594 1.00 89.75 79 CYS A N 1
ATOM 617 C CA . CYS A 1 79 ? -8.552 -3.010 11.777 1.00 89.75 79 CYS A CA 1
ATOM 618 C C . CYS A 1 79 ? -7.149 -2.649 11.306 1.00 89.75 79 CYS A 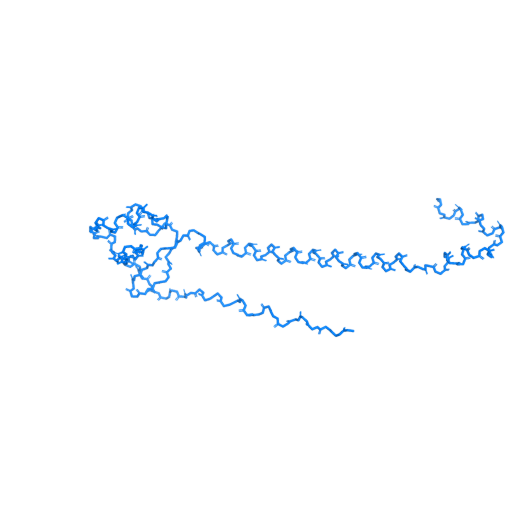C 1
ATOM 620 O O . CYS A 1 79 ? -6.220 -2.580 12.117 1.00 89.75 79 CYS A O 1
ATOM 622 N N . GLU A 1 80 ? -7.011 -2.352 10.017 1.00 88.56 80 GLU A N 1
ATOM 623 C CA . GLU A 1 80 ? -5.734 -1.956 9.435 1.00 88.56 80 GLU A CA 1
ATOM 624 C C . GLU A 1 80 ? -5.699 -0.473 9.056 1.00 88.56 80 GLU A C 1
ATOM 626 O O . GLU A 1 80 ? -6.723 0.187 8.852 1.00 88.56 80 GLU A O 1
ATOM 631 N N . ASN A 1 81 ? -4.485 0.075 8.998 1.00 85.06 81 ASN A N 1
ATOM 632 C CA . ASN A 1 81 ? -4.270 1.460 8.599 1.00 85.06 81 ASN A CA 1
ATOM 633 C C . ASN A 1 81 ? -4.590 1.662 7.113 1.00 85.06 81 ASN A C 1
ATOM 635 O O . ASN A 1 81 ? -4.530 0.733 6.307 1.00 85.06 81 ASN A O 1
ATOM 639 N N . SER A 1 82 ? -4.849 2.917 6.737 1.00 82.56 82 SER A N 1
ATOM 640 C CA . SER A 1 82 ? -5.189 3.304 5.361 1.00 82.56 82 SER A CA 1
ATOM 641 C C . SER A 1 82 ? -4.216 2.766 4.310 1.00 82.56 82 SER A C 1
ATOM 643 O O . SER A 1 82 ? -4.644 2.376 3.230 1.00 82.56 82 SER A O 1
ATOM 645 N N . SER A 1 83 ? -2.923 2.692 4.636 1.00 78.00 83 SER A N 1
ATOM 646 C CA . SER A 1 83 ? -1.877 2.194 3.739 1.00 78.00 83 SER A CA 1
ATOM 647 C C . SER A 1 83 ? -2.056 0.734 3.327 1.00 78.00 83 SER A C 1
ATOM 649 O O . SER A 1 83 ? -1.675 0.376 2.218 1.00 78.00 83 SER A O 1
ATOM 651 N N . SER A 1 84 ? -2.605 -0.108 4.205 1.00 77.06 84 SER A N 1
ATOM 652 C CA . SER A 1 84 ? -2.828 -1.528 3.910 1.00 77.06 84 SER A CA 1
ATOM 653 C C . SER A 1 84 ? -4.129 -1.753 3.141 1.00 77.06 84 SER A C 1
ATOM 655 O O . SER A 1 84 ? -4.221 -2.663 2.323 1.00 77.06 84 SER A O 1
ATOM 657 N N . CYS A 1 85 ? -5.130 -0.906 3.385 1.00 77.38 85 CYS A N 1
ATOM 658 C CA . CYS A 1 85 ? -6.447 -1.000 2.760 1.00 77.38 85 CYS A CA 1
ATOM 659 C C . CYS A 1 85 ? -6.477 -0.447 1.328 1.00 77.38 85 CYS A C 1
ATOM 661 O O . CYS A 1 85 ? -7.332 -0.829 0.525 1.00 77.38 85 CYS A O 1
ATOM 663 N N . ASP A 1 86 ? -5.570 0.474 1.000 1.00 82.19 86 ASP A N 1
ATOM 664 C CA . ASP A 1 86 ? -5.563 1.165 -0.284 1.00 82.19 86 ASP A CA 1
ATOM 665 C C . ASP A 1 86 ? -4.812 0.365 -1.361 1.00 82.19 86 ASP A C 1
ATOM 667 O O . ASP A 1 86 ? -3.713 0.706 -1.805 1.00 82.19 86 ASP A O 1
ATOM 671 N N . TRP A 1 87 ? -5.427 -0.728 -1.813 1.00 78.00 87 TRP A N 1
ATOM 672 C CA . TRP A 1 87 ? -4.900 -1.548 -2.908 1.00 78.00 87 TRP A CA 1
ATOM 673 C C . TRP A 1 87 ? -4.714 -0.751 -4.211 1.00 78.00 87 TRP A C 1
ATOM 675 O O . TRP A 1 87 ? -3.857 -1.102 -5.027 1.00 78.00 87 TRP A O 1
ATOM 685 N N . LEU A 1 88 ? -5.470 0.337 -4.405 1.00 77.94 88 LEU A N 1
ATOM 686 C CA . LEU A 1 88 ? -5.349 1.207 -5.574 1.00 77.94 88 LEU A CA 1
ATOM 687 C C . LEU A 1 88 ? -4.004 1.926 -5.586 1.00 77.94 88 LEU A C 1
ATOM 689 O O . LEU A 1 88 ? -3.393 2.037 -6.650 1.00 77.94 88 LEU A O 1
ATOM 693 N N . THR A 1 89 ? -3.501 2.362 -4.427 1.00 78.81 89 THR A N 1
ATOM 694 C CA . THR A 1 89 ? -2.156 2.953 -4.354 1.00 78.81 89 THR A CA 1
ATOM 695 C C . THR A 1 89 ? -1.072 1.947 -4.722 1.00 78.81 89 THR A C 1
ATOM 697 O O . THR A 1 89 ? -0.183 2.281 -5.507 1.00 78.81 89 THR A O 1
ATOM 700 N N . ILE A 1 90 ? -1.179 0.697 -4.257 1.00 81.38 90 ILE A N 1
ATOM 701 C CA . ILE A 1 90 ? -0.246 -0.380 -4.624 1.00 81.38 90 ILE A CA 1
ATOM 702 C C . ILE A 1 90 ? -0.270 -0.606 -6.142 1.00 81.38 90 ILE A C 1
ATOM 704 O O . ILE A 1 90 ? 0.783 -0.613 -6.783 1.00 81.38 90 ILE A O 1
ATOM 708 N N . VAL A 1 91 ? -1.458 -0.727 -6.740 1.00 86.25 91 VAL A N 1
ATOM 709 C CA . VAL A 1 91 ? -1.608 -0.888 -8.196 1.00 86.25 91 VAL A CA 1
ATOM 710 C C . VAL A 1 91 ? -1.036 0.314 -8.951 1.00 86.25 91 VAL A C 1
ATOM 712 O O . VAL A 1 91 ? -0.314 0.135 -9.932 1.00 86.25 91 VAL A O 1
ATOM 715 N N . GLY A 1 92 ? -1.294 1.534 -8.478 1.00 87.75 92 GLY A N 1
ATOM 716 C CA . GLY A 1 92 ? -0.763 2.760 -9.069 1.00 87.75 92 GLY A CA 1
ATOM 717 C C . GLY A 1 92 ? 0.765 2.782 -9.090 1.00 87.75 92 GLY A C 1
ATOM 718 O O . GLY A 1 92 ? 1.365 3.050 -10.131 1.00 87.75 92 GLY A O 1
ATOM 719 N N . VAL A 1 93 ? 1.404 2.422 -7.975 1.00 89.19 93 VAL A N 1
ATOM 720 C CA . VAL A 1 93 ? 2.867 2.334 -7.874 1.00 89.19 93 VAL A CA 1
ATOM 721 C C . VAL A 1 93 ? 3.421 1.304 -8.861 1.00 89.19 93 VAL A C 1
ATOM 723 O O . VAL A 1 93 ? 4.355 1.610 -9.603 1.00 89.19 93 VAL A O 1
ATOM 726 N N . VAL A 1 94 ? 2.820 0.113 -8.933 1.00 91.19 94 VAL A N 1
ATOM 727 C CA . VAL A 1 94 ? 3.241 -0.942 -9.870 1.00 91.19 94 VAL A CA 1
ATOM 728 C C . VAL A 1 94 ? 3.128 -0.471 -11.326 1.00 91.19 94 VAL A C 1
ATOM 730 O O . VAL A 1 94 ? 4.079 -0.623 -12.095 1.00 91.19 94 VAL A O 1
ATOM 733 N N . CYS A 1 95 ? 2.018 0.168 -11.703 1.00 93.88 95 CYS A N 1
ATOM 734 C CA . CYS A 1 95 ? 1.832 0.731 -13.043 1.00 93.88 95 CYS A CA 1
ATOM 735 C C . CYS A 1 95 ? 2.885 1.800 -13.381 1.00 93.88 95 CYS A C 1
ATOM 737 O O . CYS A 1 95 ? 3.444 1.788 -14.481 1.00 93.88 95 CYS A O 1
ATOM 739 N N . CYS A 1 96 ? 3.209 2.687 -12.436 1.00 95.88 96 CYS A N 1
ATOM 740 C CA . CYS A 1 96 ? 4.253 3.696 -12.612 1.00 95.88 96 CYS A CA 1
ATOM 741 C C . CYS A 1 96 ? 5.635 3.066 -12.852 1.00 95.88 96 CYS A C 1
ATOM 743 O O . CYS A 1 96 ? 6.359 3.511 -13.745 1.00 95.88 96 CYS A O 1
ATOM 745 N N . PHE A 1 97 ? 5.990 2.002 -12.122 1.00 96.12 97 PHE A N 1
ATOM 746 C CA . PHE A 1 97 ? 7.246 1.275 -12.341 1.00 96.12 97 PHE A CA 1
ATOM 747 C C . PHE A 1 97 ? 7.310 0.615 -13.721 1.00 96.12 97 PHE A C 1
ATOM 749 O O . PHE A 1 97 ? 8.344 0.686 -14.392 1.00 96.12 97 PHE A O 1
ATOM 756 N N . ILE A 1 98 ? 6.206 0.017 -14.178 1.00 95.88 98 ILE A N 1
ATOM 757 C CA . ILE A 1 98 ? 6.127 -0.589 -15.512 1.00 95.88 98 ILE A CA 1
ATOM 758 C C . ILE A 1 98 ? 6.346 0.481 -16.587 1.00 95.88 98 ILE A C 1
ATOM 760 O O . ILE A 1 98 ? 7.218 0.315 -17.440 1.00 95.88 98 ILE A O 1
ATOM 764 N N . LEU A 1 99 ? 5.635 1.609 -16.519 1.00 96.31 99 LEU A N 1
ATOM 765 C CA . LEU A 1 99 ? 5.789 2.698 -17.488 1.00 96.31 99 LEU A CA 1
ATOM 766 C C . LEU A 1 99 ? 7.210 3.277 -17.490 1.00 96.31 99 LEU A C 1
ATOM 768 O O . LEU A 1 99 ? 7.796 3.457 -18.560 1.00 96.31 99 LEU A O 1
ATOM 772 N N . ALA A 1 100 ? 7.795 3.502 -16.311 1.00 97.31 100 ALA A N 1
ATOM 773 C CA . ALA A 1 100 ? 9.169 3.978 -16.188 1.00 97.31 100 ALA A CA 1
ATOM 774 C C . ALA A 1 100 ? 10.168 3.015 -16.852 1.00 97.31 100 ALA A C 1
ATOM 776 O O . ALA A 1 100 ? 11.057 3.451 -17.585 1.00 97.31 100 ALA A O 1
ATOM 777 N N . SER A 1 101 ? 9.990 1.703 -16.661 1.00 96.69 101 SER A N 1
ATOM 778 C CA . SER A 1 101 ? 10.852 0.690 -17.276 1.00 96.69 101 SER A CA 1
ATOM 779 C C . SER A 1 101 ? 10.760 0.683 -18.808 1.00 96.69 101 SER A C 1
ATOM 781 O O . SER A 1 101 ? 11.785 0.622 -19.488 1.00 96.69 101 SER A O 1
ATOM 783 N N . VAL A 1 102 ? 9.552 0.824 -19.367 1.00 97.12 102 VAL A N 1
ATOM 784 C CA . VAL A 1 102 ? 9.332 0.863 -20.820 1.00 97.12 102 VAL A CA 1
ATOM 785 C C . VAL A 1 102 ? 9.997 2.093 -21.430 1.00 97.12 102 VAL A C 1
ATOM 787 O O . VAL A 1 102 ? 10.706 1.983 -22.432 1.00 97.12 102 VAL A O 1
ATOM 790 N N . LEU A 1 103 ? 9.830 3.259 -20.804 1.00 97.31 103 LEU A N 1
ATOM 791 C CA . LEU A 1 103 ? 10.460 4.499 -21.257 1.00 97.31 103 LEU A CA 1
ATOM 792 C C . LEU A 1 103 ? 11.990 4.419 -21.183 1.00 97.31 103 LEU A C 1
ATOM 794 O O . LEU A 1 103 ? 12.668 4.827 -22.127 1.00 97.31 103 LEU A O 1
ATOM 798 N N . ALA A 1 104 ? 12.539 3.831 -20.117 1.00 97.12 104 ALA A N 1
ATOM 799 C CA . ALA A 1 104 ? 13.977 3.609 -19.988 1.00 97.12 104 ALA A CA 1
ATOM 800 C C . ALA A 1 104 ? 14.520 2.680 -21.090 1.00 97.12 104 ALA A C 1
ATOM 802 O O . ALA A 1 104 ? 15.561 2.965 -21.684 1.00 97.12 104 ALA A O 1
ATOM 803 N N . LEU A 1 105 ? 13.801 1.603 -21.424 1.00 96.88 105 LEU A N 1
ATOM 804 C CA . LEU A 1 105 ? 14.179 0.693 -22.510 1.00 96.88 105 LEU A CA 1
ATOM 805 C C . LEU A 1 105 ? 14.144 1.379 -23.881 1.00 96.88 105 LEU A C 1
ATOM 807 O O . LEU A 1 105 ? 15.074 1.204 -24.672 1.00 96.88 105 LEU A O 1
ATOM 811 N N . LEU A 1 106 ? 13.120 2.190 -24.157 1.00 97.00 106 LEU A N 1
ATOM 812 C CA . LEU A 1 106 ? 13.023 2.964 -25.399 1.00 97.00 106 LEU A CA 1
ATOM 813 C C . LEU A 1 106 ? 14.149 4.000 -25.517 1.00 97.00 106 LEU A C 1
ATOM 815 O O . LEU A 1 106 ? 14.726 4.151 -26.596 1.00 97.00 106 LEU A O 1
ATOM 819 N N . ALA A 1 107 ? 14.501 4.671 -24.419 1.00 96.44 107 ALA A N 1
ATOM 820 C CA . ALA A 1 107 ? 15.615 5.615 -24.371 1.00 96.44 107 ALA A CA 1
ATOM 821 C C . ALA A 1 107 ? 16.970 4.922 -24.603 1.00 96.44 107 ALA A C 1
ATOM 823 O O . ALA A 1 107 ? 17.791 5.392 -25.392 1.00 96.44 107 ALA A O 1
ATOM 824 N N . CYS A 1 108 ? 17.194 3.761 -23.985 1.00 97.56 108 CYS A N 1
ATOM 825 C CA . CYS A 1 108 ? 18.382 2.950 -24.246 1.00 97.56 108 CYS A CA 1
ATOM 826 C C . CYS A 1 108 ? 18.441 2.487 -25.707 1.00 97.56 108 CYS A C 1
ATOM 828 O O . CYS A 1 108 ? 19.488 2.591 -26.347 1.00 97.56 108 CYS A O 1
ATOM 830 N N . TYR A 1 109 ? 17.322 2.019 -26.264 1.00 96.88 109 TYR A N 1
ATOM 831 C CA . TYR A 1 109 ? 17.251 1.577 -27.655 1.00 96.88 109 TYR A CA 1
ATOM 832 C C . TYR A 1 109 ? 17.543 2.715 -28.640 1.00 96.88 109 TYR A C 1
ATOM 834 O O . TYR A 1 109 ? 18.333 2.535 -29.572 1.00 96.88 109 TYR A O 1
ATOM 842 N N . SER A 1 110 ? 16.954 3.896 -28.431 1.00 95.94 110 SER A N 1
ATOM 843 C CA . SER A 1 110 ? 17.187 5.062 -29.286 1.00 95.94 110 SER A CA 1
ATOM 844 C C . SER A 1 110 ? 18.633 5.552 -29.193 1.00 95.94 110 SER A C 1
ATOM 846 O O . SER A 1 110 ? 19.241 5.837 -30.225 1.00 95.94 110 SER A O 1
ATOM 848 N N . SER A 1 111 ? 19.221 5.551 -27.993 1.00 94.12 111 SER A N 1
ATOM 849 C CA . SER A 1 111 ? 20.631 5.885 -27.773 1.00 94.12 111 SER A CA 1
ATOM 850 C C . SER A 1 111 ? 21.566 4.913 -28.498 1.00 94.12 111 SER A C 1
ATOM 852 O O . SER A 1 111 ? 22.418 5.340 -29.278 1.00 94.12 111 SER A O 1
ATOM 854 N N . VAL A 1 112 ? 21.354 3.598 -28.356 1.00 94.75 112 VAL A N 1
ATOM 855 C CA . VAL A 1 112 ? 22.149 2.575 -29.061 1.00 94.75 112 VAL A CA 1
ATOM 856 C C . VAL A 1 112 ? 21.999 2.703 -30.575 1.00 94.75 112 VAL A C 1
ATOM 858 O O . VAL A 1 112 ? 22.994 2.625 -31.298 1.00 94.75 112 VAL A O 1
ATOM 861 N N . ARG A 1 113 ? 20.776 2.922 -31.071 1.00 92.25 113 ARG A N 1
ATOM 862 C CA . ARG A 1 113 ? 20.524 3.144 -32.499 1.00 92.25 113 ARG A CA 1
ATOM 863 C C . ARG A 1 113 ? 21.269 4.379 -33.003 1.00 92.25 113 ARG A C 1
ATOM 865 O O . ARG A 1 113 ? 21.929 4.282 -34.032 1.00 92.25 113 ARG A O 1
ATOM 872 N N . ASN A 1 114 ? 21.213 5.488 -32.268 1.00 90.44 114 ASN A N 1
ATOM 873 C CA . ASN A 1 114 ? 21.889 6.736 -32.619 1.00 90.44 114 ASN A CA 1
ATOM 874 C C . ASN A 1 114 ? 23.419 6.579 -32.617 1.00 90.44 114 ASN A C 1
ATOM 876 O O . ASN A 1 114 ? 24.091 6.986 -33.563 1.00 90.44 114 ASN A O 1
ATOM 880 N N . CYS A 1 115 ? 23.977 5.922 -31.597 1.00 89.62 115 CYS A N 1
ATOM 881 C CA . CYS A 1 115 ? 25.401 5.593 -31.545 1.00 89.62 115 CYS A CA 1
ATOM 882 C C . CYS A 1 115 ? 25.810 4.711 -32.726 1.00 89.62 115 CYS A C 1
ATOM 884 O O . CYS A 1 115 ? 26.806 5.000 -33.381 1.00 89.62 115 CYS A O 1
ATOM 886 N N . ARG A 1 116 ? 25.023 3.682 -33.066 1.00 87.50 116 ARG A N 1
ATOM 887 C CA . ARG A 1 116 ? 25.289 2.852 -34.250 1.00 87.50 116 ARG A CA 1
ATOM 888 C C . ARG A 1 116 ? 25.274 3.672 -35.535 1.00 87.50 116 ARG A C 1
ATOM 890 O O . ARG A 1 116 ? 26.183 3.520 -36.339 1.00 87.50 116 ARG A O 1
ATOM 897 N N . THR A 1 117 ? 24.298 4.558 -35.723 1.00 84.44 117 THR A N 1
ATOM 898 C CA . THR A 1 117 ? 24.232 5.397 -36.930 1.00 84.44 117 THR A CA 1
ATOM 899 C C . THR A 1 117 ? 25.361 6.419 -37.018 1.00 84.44 117 THR A C 1
ATOM 901 O O . THR A 1 117 ? 25.772 6.735 -38.125 1.00 84.44 117 THR A O 1
ATOM 904 N N . LYS A 1 118 ? 25.874 6.917 -35.884 1.00 80.56 118 LYS A N 1
ATOM 905 C CA . LYS A 1 118 ? 26.995 7.871 -35.852 1.00 80.56 118 LYS A CA 1
ATOM 906 C C . LYS A 1 118 ? 28.364 7.201 -35.989 1.00 80.56 118 LYS A C 1
ATOM 908 O O . LYS A 1 118 ? 29.257 7.775 -36.593 1.00 80.56 118 LYS A O 1
ATOM 913 N N . HIS A 1 119 ? 28.539 6.003 -35.429 1.00 71.75 119 HIS A N 1
ATOM 914 C CA . HIS A 1 119 ? 29.799 5.254 -35.516 1.00 71.75 119 HIS A CA 1
ATOM 915 C C . HIS A 1 119 ? 29.938 4.437 -36.801 1.00 71.75 119 HIS A C 1
ATOM 917 O O . HIS A 1 119 ? 31.049 4.057 -37.162 1.00 71.75 119 HIS A O 1
ATOM 923 N N . LEU A 1 120 ? 28.848 4.217 -37.536 1.00 68.56 120 LEU A N 1
ATOM 924 C CA . LEU A 1 120 ? 28.923 3.907 -38.957 1.00 68.56 120 LEU A CA 1
ATOM 925 C C . LEU A 1 120 ? 29.357 5.182 -39.698 1.00 68.56 120 LEU A C 1
ATOM 927 O O . LEU A 1 120 ? 28.523 5.869 -40.275 1.00 68.56 120 LEU A O 1
ATOM 931 N N . VAL A 1 121 ? 30.654 5.515 -39.661 1.00 55.88 121 VAL A N 1
ATOM 932 C CA . VAL A 1 121 ? 31.510 5.186 -40.808 1.00 55.88 121 VAL A CA 1
ATOM 933 C C . VAL A 1 121 ? 30.815 5.247 -42.163 1.00 55.88 121 VAL A C 1
ATOM 935 O O . VAL A 1 121 ? 30.912 4.250 -42.873 1.00 55.88 121 VAL A O 1
ATOM 938 N N . ARG A 1 122 ? 30.030 6.278 -42.513 1.00 58.56 122 ARG A N 1
ATOM 939 C CA . ARG A 1 122 ? 29.405 6.319 -43.839 1.00 58.56 122 ARG A CA 1
ATOM 940 C C . ARG A 1 122 ? 30.568 6.290 -44.818 1.00 58.56 122 ARG A C 1
ATOM 942 O O . ARG A 1 122 ? 31.419 7.169 -44.764 1.00 58.56 122 ARG A O 1
ATOM 949 N N . ALA A 1 123 ? 30.653 5.241 -45.636 1.00 56.97 123 ALA A N 1
ATOM 950 C CA . ALA A 1 123 ? 31.842 4.947 -46.439 1.00 56.97 123 ALA A CA 1
ATOM 951 C C . ALA A 1 123 ? 32.315 6.164 -47.259 1.00 56.97 123 ALA A C 1
ATOM 953 O O . ALA A 1 123 ? 33.515 6.371 -47.413 1.00 56.97 123 ALA A O 1
ATOM 954 N N . TYR A 1 124 ? 31.381 7.035 -47.658 1.00 56.69 124 TYR A N 1
ATOM 955 C CA . TYR A 1 124 ? 31.685 8.284 -48.349 1.00 56.69 124 TYR A CA 1
ATOM 956 C C . TYR A 1 124 ? 32.491 9.303 -47.513 1.00 56.69 124 TYR A C 1
ATOM 958 O O . TYR A 1 124 ? 33.244 10.065 -48.101 1.00 56.69 124 TYR A O 1
ATOM 966 N N . GLU A 1 125 ? 32.380 9.350 -46.176 1.00 60.06 125 GLU A N 1
ATOM 967 C CA . GLU A 1 125 ? 33.129 10.295 -45.315 1.00 60.06 125 GLU A CA 1
ATOM 968 C C . GLU A 1 125 ? 34.585 9.864 -45.128 1.00 60.06 125 GLU A C 1
ATOM 970 O O . GLU A 1 125 ? 35.481 10.707 -45.070 1.00 60.06 125 GLU A O 1
ATOM 975 N N . VAL A 1 126 ? 34.834 8.550 -45.090 1.00 62.78 126 VAL A N 1
ATOM 976 C CA . VAL A 1 126 ? 36.195 7.992 -45.045 1.00 62.78 126 VAL A CA 1
ATOM 977 C C . VAL A 1 126 ? 36.914 8.243 -46.371 1.00 62.78 126 VAL A C 1
ATOM 979 O O . VAL A 1 126 ? 38.085 8.615 -46.367 1.00 62.78 126 VAL A O 1
ATOM 982 N N . GLU A 1 127 ? 36.216 8.104 -47.502 1.00 57.81 127 GLU A N 1
ATOM 983 C CA . GLU A 1 127 ? 36.760 8.432 -48.825 1.00 57.81 127 GLU A CA 1
ATOM 984 C C . GLU A 1 127 ? 36.968 9.945 -49.014 1.00 57.81 127 GLU A C 1
ATOM 986 O O . GLU A 1 127 ? 37.997 10.348 -49.562 1.00 57.81 127 GLU A O 1
ATOM 991 N N . LEU A 1 128 ? 36.073 10.789 -48.476 1.00 58.50 128 LEU A N 1
ATOM 992 C CA . LEU A 1 128 ? 36.227 12.251 -48.488 1.00 58.50 128 LEU A CA 1
ATOM 993 C C . LEU A 1 128 ? 37.455 12.724 -47.699 1.00 58.50 128 LEU A C 1
ATOM 995 O O . LEU A 1 128 ? 38.177 13.615 -48.149 1.00 58.50 128 LEU A O 1
ATOM 999 N N . GLY A 1 129 ? 37.697 12.127 -46.528 1.00 61.09 129 GLY A N 1
ATOM 1000 C CA . GLY A 1 129 ? 38.839 12.448 -45.669 1.00 61.09 129 GLY A CA 1
ATOM 1001 C C . GLY A 1 129 ? 40.186 11.961 -46.214 1.00 61.09 129 GLY A C 1
ATOM 1002 O O . GLY A 1 129 ? 41.223 12.521 -45.863 1.00 61.09 129 GLY A O 1
ATOM 1003 N N . ASN A 1 1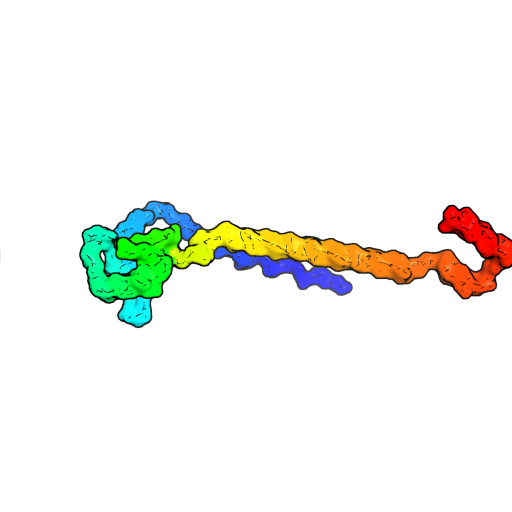30 ? 40.191 10.966 -47.109 1.00 61.00 130 ASN A N 1
ATOM 1004 C CA . ASN A 1 130 ? 41.411 10.383 -47.682 1.00 61.00 130 ASN A CA 1
ATOM 1005 C C . ASN A 1 130 ? 41.969 11.142 -48.907 1.00 61.00 130 ASN A C 1
ATOM 1007 O O . ASN A 1 130 ? 42.848 10.638 -49.604 1.00 61.00 130 ASN A O 1
ATOM 1011 N N . ASN A 1 131 ? 41.502 12.374 -49.154 1.00 57.56 131 ASN A N 1
ATOM 1012 C CA . ASN A 1 131 ? 42.106 13.345 -50.080 1.00 57.56 131 ASN A CA 1
ATOM 1013 C C . ASN A 1 131 ? 42.271 12.898 -51.548 1.00 57.56 131 ASN A C 1
ATOM 1015 O O . ASN A 1 131 ? 43.122 13.434 -52.255 1.00 57.56 131 ASN A O 1
ATOM 1019 N N . LYS A 1 132 ? 41.432 11.981 -52.044 1.00 57.53 132 LYS A N 1
ATOM 1020 C CA . LYS A 1 132 ? 41.429 11.560 -53.459 1.00 57.53 132 LYS A CA 1
ATOM 1021 C C . LYS A 1 132 ? 40.287 12.127 -54.310 1.00 57.53 132 LYS A C 1
ATOM 1023 O O . LYS A 1 132 ? 40.083 11.641 -55.413 1.00 57.53 132 LYS A O 1
ATOM 1028 N N . LEU A 1 133 ? 39.564 13.143 -53.834 1.00 62.97 133 LEU A N 1
ATOM 1029 C CA . LEU A 1 133 ? 38.580 13.831 -54.676 1.00 62.97 133 LEU A CA 1
ATOM 1030 C C . LEU A 1 133 ? 39.238 14.955 -55.462 1.00 62.97 133 LEU A C 1
ATOM 1032 O O . LEU A 1 133 ? 39.834 15.874 -54.880 1.00 62.97 133 LEU A O 1
ATOM 1036 N N . ASP A 1 134 ? 39.065 14.893 -56.775 1.00 64.88 134 ASP A N 1
ATOM 1037 C CA . ASP A 1 134 ? 39.502 15.935 -57.684 1.00 64.88 134 ASP A CA 1
ATOM 1038 C C . ASP A 1 134 ? 38.790 17.264 -57.361 1.00 64.88 134 ASP A C 1
ATOM 1040 O O . ASP A 1 134 ? 37.640 17.294 -56.907 1.00 64.88 134 ASP A O 1
ATOM 1044 N N . PRO A 1 135 ? 39.450 18.415 -57.581 1.00 68.31 135 PRO A N 1
ATOM 1045 C CA . PRO A 1 135 ? 38.948 19.722 -57.151 1.00 68.31 135 PRO A CA 1
ATOM 1046 C C . PRO A 1 135 ? 37.588 20.120 -57.752 1.00 68.31 135 PRO A C 1
ATOM 1048 O O . PRO A 1 135 ? 36.917 20.996 -57.203 1.00 68.31 135 PRO A O 1
ATOM 1051 N N . TRP A 1 136 ? 37.159 19.494 -58.851 1.00 70.38 136 TRP A N 1
ATOM 1052 C CA . TRP A 1 136 ? 35.854 19.741 -59.467 1.00 70.38 136 TRP A CA 1
ATOM 1053 C C . TRP A 1 136 ? 34.707 18.993 -58.762 1.00 70.38 136 TRP A C 1
ATOM 1055 O O . TRP A 1 136 ? 33.605 19.535 -58.675 1.00 70.38 136 TRP A O 1
ATOM 1065 N N . GLU A 1 137 ? 34.960 17.825 -58.162 1.00 61.97 137 GLU A N 1
ATOM 1066 C CA . GLU A 1 137 ? 33.950 17.039 -57.430 1.00 61.97 137 GLU A CA 1
ATOM 1067 C C . GLU A 1 137 ? 33.536 17.726 -56.119 1.00 61.97 137 GLU A C 1
ATOM 1069 O O . GLU A 1 137 ? 32.368 17.706 -55.725 1.00 61.97 137 GLU A O 1
ATOM 1074 N N . LYS A 1 138 ? 34.471 18.448 -55.485 1.00 60.78 138 LYS A N 1
ATOM 1075 C CA . LYS A 1 138 ? 34.219 19.228 -54.260 1.00 60.78 138 LYS A CA 1
ATOM 1076 C C . LYS A 1 138 ? 33.208 20.362 -54.461 1.00 60.78 138 LYS A C 1
ATOM 1078 O O . LYS A 1 138 ? 32.526 20.736 -53.512 1.00 60.78 138 LYS A O 1
ATOM 1083 N N . LYS A 1 139 ? 33.090 20.915 -55.675 1.00 58.84 139 LYS A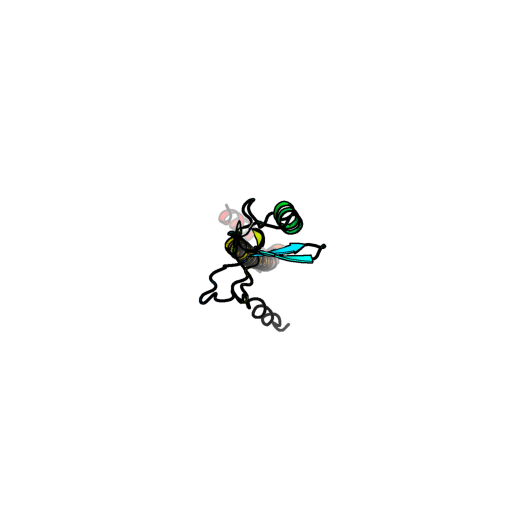 N 1
ATOM 1084 C CA . LYS A 1 139 ? 32.156 22.020 -55.967 1.00 58.84 139 LYS A CA 1
ATOM 1085 C C . LYS A 1 139 ? 30.707 21.560 -56.110 1.00 58.84 139 LYS A C 1
ATOM 1087 O O . LYS A 1 139 ? 29.809 22.310 -55.744 1.00 58.84 139 LYS A O 1
ATOM 1092 N N . VAL A 1 140 ? 30.476 20.344 -56.604 1.00 59.47 140 VAL A N 1
ATOM 1093 C CA . VAL A 1 140 ? 29.121 19.817 -56.844 1.00 59.47 140 VAL A CA 1
ATOM 1094 C C . VAL A 1 140 ? 28.417 19.469 -55.528 1.00 59.47 140 VAL A C 1
ATOM 1096 O O . VAL A 1 140 ? 27.216 19.671 -55.393 1.00 59.47 140 VAL A O 1
ATOM 1099 N N . MET A 1 141 ? 29.156 19.022 -54.508 1.00 53.44 141 MET A N 1
ATOM 1100 C CA . MET A 1 141 ? 28.558 18.689 -53.209 1.00 53.44 141 MET A CA 1
ATOM 1101 C C . MET A 1 141 ? 28.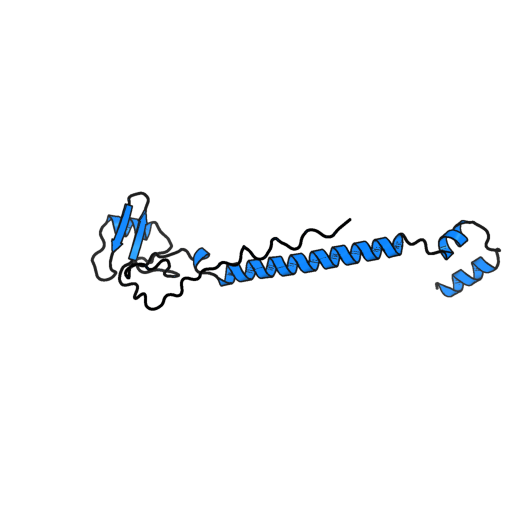025 19.906 -52.444 1.00 53.44 141 MET A C 1
ATOM 1103 O O . MET A 1 141 ? 27.023 19.787 -51.743 1.00 53.44 141 MET A O 1
ATOM 1107 N N . VAL A 1 142 ? 28.634 21.085 -52.605 1.00 54.44 142 VAL A N 1
ATOM 1108 C CA . VAL A 1 142 ? 28.167 22.307 -51.927 1.00 54.44 142 VAL A CA 1
ATOM 1109 C C . VAL A 1 142 ? 26.801 22.754 -52.463 1.00 54.44 142 VAL A C 1
ATOM 1111 O O . VAL A 1 142 ? 26.037 23.355 -51.719 1.00 54.44 142 VAL A O 1
ATOM 1114 N N . SER A 1 143 ? 26.439 22.413 -53.708 1.00 50.22 143 SER A N 1
ATOM 1115 C CA . SER A 1 143 ? 25.135 22.786 -54.275 1.00 50.22 143 SER A CA 1
ATOM 1116 C C . SER A 1 143 ? 23.993 21.823 -53.938 1.00 50.22 143 SER A C 1
ATOM 1118 O O . SER A 1 143 ? 22.849 22.149 -54.218 1.00 50.22 143 SER A O 1
ATOM 1120 N N . ILE A 1 144 ? 24.281 20.631 -53.405 1.00 51.47 144 ILE A N 1
ATOM 1121 C CA . ILE A 1 144 ? 23.258 19.616 -53.081 1.00 51.47 144 ILE A CA 1
ATOM 1122 C C . ILE A 1 144 ? 22.857 19.684 -51.595 1.00 51.47 144 ILE A C 1
ATOM 1124 O O . ILE A 1 144 ? 21.793 19.205 -51.217 1.00 51.47 144 ILE A O 1
ATOM 1128 N N . VAL A 1 145 ? 23.704 20.278 -50.748 1.00 47.34 145 VAL A N 1
ATOM 1129 C CA . VAL A 1 145 ? 23.503 20.379 -49.288 1.00 47.34 145 VAL A CA 1
ATOM 1130 C C . VAL A 1 145 ? 22.920 21.744 -48.861 1.00 47.34 145 VAL A C 1
ATOM 1132 O O . VAL A 1 145 ? 22.640 21.937 -47.680 1.00 47.34 145 VAL A O 1
ATOM 1135 N N . LEU A 1 146 ? 22.724 22.677 -49.803 1.00 41.50 146 LEU A N 1
ATOM 1136 C CA . LEU A 1 146 ? 22.127 24.004 -49.584 1.00 41.50 146 LEU A CA 1
ATOM 1137 C C . LEU A 1 146 ? 20.622 24.014 -49.877 1.00 41.50 146 LEU A C 1
ATOM 1139 O O . LEU A 1 146 ? 20.228 23.454 -50.924 1.00 41.50 146 LEU A O 1
#

Radius of gyration: 33.42 Å; Cα contacts (8 Å, |Δi|>4): 115; chains: 1; bounding box: 64×40×90 Å

Sequence (146 aa):
LRYGLVGCWLSLLQIRGAASEDCQCLSFRCRSWEGEFVYTTRQMLSTQAQACIMNNTAYTARGDCRYCETNCQNNVCECENSSSCDWLTIVGVVCCFILASVLALLACYSSVRNCRTKHLVRAYEVELGNNKLDPWEKKVMVSIVL

Solvent-accessible surface area (backbone atoms only — not comparable to full-atom values): 9094 Å² total; per-residue (Å²): 138,82,92,83,85,85,85,85,75,81,83,81,74,77,75,75,72,78,79,74,84,82,66,75,56,63,24,36,45,48,78,50,98,92,44,77,41,76,50,39,81,88,51,89,75,52,73,66,50,50,52,45,36,75,74,35,87,21,35,37,101,75,61,50,60,63,65,36,78,39,80,69,52,94,37,31,20,31,51,37,45,62,79,77,61,40,58,64,57,56,52,48,53,53,52,51,53,53,53,52,50,54,53,52,50,51,51,52,50,51,50,51,51,50,49,51,61,66,67,47,70,53,68,68,59,60,52,62,70,66,73,74,72,57,82,71,61,63,58,59,56,61,68,72,78,104

Mean predicted aligned error: 14.34 Å

Organism: NCBI:txid327968

Secondary structure (DSSP, 8-state):
------SSSSSS--------SS----EEEEEETTEEEEE-TTSPPPHHHHHHHHH-TTB-TTSSBSSEEEEEETTEEEEE-HHHH-HHHHHHHHHHHHHHHHHHHHHHHHHHHHHHHHHS--HHHHHHHTT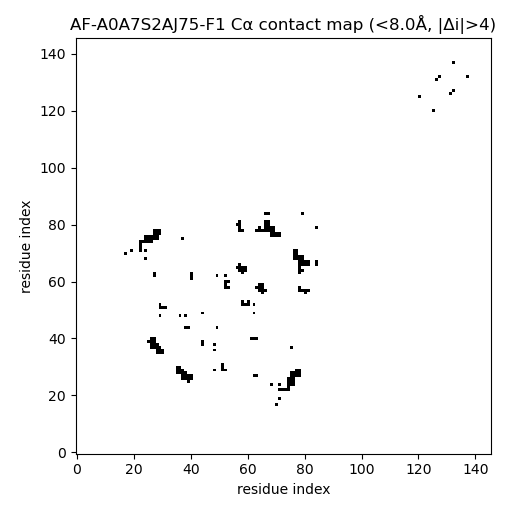---TTHHHHHHTT--

pLDDT: mean 77.34, std 17.74, range [40.94, 97.56]

Foldseek 3Di:
DDDDPDPPDPPPPPPPPPPPPDQPLQWEWQDDPVGIDIGGLPDDDDPVLQVSQVVDPQADNSGHGPADWDDRDPSYTYGDDPVVRPVVVVVVVVVVVVVVVVVVVVVVVVVVVVCVVVPPPPVVVVVVVVPPDDPVVVVVVVVVVD

InterPro domains:
  IPR059382 Domain of unknown function DUF8338 [PF27029] (23-88)

Nearest PDB structures (foldseek):
  6lsr-assembly1_d  TM=2.049E-01  e=6.597E+00  Homo sapiens